Protein AF-A0A5C8F6M5-F1 (afdb_monomer)

Foldseek 3Di:
DDPVVVVVVVVVVVVVVVPCPPKFQADAPQQAAKWWFPAADPDRFKIWMWGGDHLWIKIFIDGPPPPDDDPPGIDIFHSNQWIDDDQWIWGDDPFKTWIWRDPRRFWTWIWIFGVVVTDTDTGIIGGDD

Secondary structure (DSSP, 8-state):
--HHHHHHHHHHHHHHHHT---PEES--GGG-EEEEESS-SSSSS-EEEEEEETTEEEEEEESTT-----TTSEEEE-GGGEEEETTEEEEE-SSEEEEEEEETTTEEEEEEEEETTEEEEEEEEEEE-

Structure (mmCIF, N/CA/C/O backbone):
data_AF-A0A5C8F6M5-F1
#
_entry.id   AF-A0A5C8F6M5-F1
#
loop_
_atom_site.group_PDB
_atom_site.id
_atom_site.type_symbol
_atom_site.label_atom_id
_atom_site.label_alt_id
_atom_site.label_comp_id
_atom_site.label_asym_id
_atom_site.label_entity_id
_atom_site.label_seq_id
_atom_site.pdbx_PDB_ins_code
_atom_site.Cartn_x
_atom_site.Cartn_y
_atom_site.Cartn_z
_atom_site.occupancy
_atom_site.B_iso_or_equiv
_atom_site.auth_seq_id
_atom_site.auth_comp_id
_atom_site.auth_asym_id
_atom_site.auth_atom_id
_atom_site.pdbx_PDB_model_num
ATOM 1 N N . MET A 1 1 ? 20.141 -0.505 -52.688 1.00 60.56 1 MET A N 1
ATOM 2 C CA . MET A 1 1 ? 19.288 0.129 -51.656 1.00 60.56 1 MET A CA 1
ATOM 3 C C . MET A 1 1 ? 19.572 1.628 -51.649 1.00 60.56 1 MET A C 1
ATOM 5 O O . MET A 1 1 ? 20.733 2.002 -51.550 1.00 60.56 1 MET A O 1
ATOM 9 N N . ASN A 1 2 ? 18.565 2.484 -51.858 1.00 78.56 2 ASN A N 1
ATOM 10 C CA . ASN A 1 2 ? 18.768 3.936 -51.987 1.00 78.56 2 ASN A CA 1
ATOM 11 C C . ASN A 1 2 ? 19.302 4.545 -50.677 1.00 78.56 2 ASN A C 1
ATOM 13 O O . ASN A 1 2 ? 18.755 4.264 -49.615 1.00 78.56 2 ASN A O 1
ATOM 17 N N . LYS A 1 3 ? 20.314 5.428 -50.738 1.00 73.19 3 LYS A N 1
ATOM 18 C CA . LYS A 1 3 ? 20.886 6.115 -49.552 1.00 73.19 3 LYS A CA 1
ATOM 19 C C . LYS A 1 3 ? 19.818 6.774 -48.666 1.00 73.19 3 LYS A C 1
ATOM 21 O O . LYS A 1 3 ? 19.906 6.705 -47.447 1.00 73.19 3 LYS A O 1
ATOM 26 N N . LYS A 1 4 ? 18.775 7.345 -49.279 1.00 77.19 4 LYS A N 1
ATOM 27 C CA . LYS A 1 4 ? 17.624 7.941 -48.576 1.00 77.19 4 LYS A CA 1
ATOM 28 C C . LYS A 1 4 ? 16.827 6.915 -47.754 1.00 77.19 4 LYS A C 1
ATOM 30 O O . LYS A 1 4 ? 16.368 7.237 -46.669 1.00 77.19 4 LYS A O 1
ATOM 35 N N . PHE A 1 5 ? 16.714 5.681 -48.245 1.00 77.75 5 PHE A N 1
ATOM 36 C CA . PHE A 1 5 ? 16.019 4.582 -47.567 1.00 77.75 5 PHE A CA 1
ATOM 37 C C . PHE A 1 5 ? 16.818 4.064 -46.362 1.00 77.75 5 PHE A C 1
ATOM 39 O O . PHE A 1 5 ? 16.247 3.783 -45.317 1.00 77.75 5 PHE A O 1
ATOM 46 N N . ILE A 1 6 ? 18.150 4.022 -46.477 1.00 81.12 6 ILE A N 1
ATOM 47 C CA . ILE A 1 6 ? 19.046 3.667 -45.365 1.00 81.12 6 ILE A CA 1
ATOM 48 C C . ILE A 1 6 ? 18.947 4.711 -44.246 1.00 81.12 6 ILE A C 1
ATOM 50 O O . ILE A 1 6 ? 18.760 4.352 -43.090 1.00 81.12 6 ILE A O 1
ATOM 54 N N . ILE A 1 7 ? 19.009 6.002 -44.590 1.00 85.00 7 ILE A N 1
ATOM 55 C CA . ILE A 1 7 ? 18.889 7.099 -43.614 1.00 85.00 7 ILE A CA 1
ATOM 56 C C . ILE A 1 7 ? 17.525 7.063 -42.913 1.00 85.00 7 ILE A C 1
ATOM 58 O O . ILE A 1 7 ? 17.461 7.222 -41.698 1.00 85.00 7 ILE A O 1
ATOM 62 N N . PHE A 1 8 ? 16.448 6.796 -43.655 1.00 84.56 8 PHE A N 1
ATOM 63 C CA . PHE A 1 8 ? 15.109 6.662 -43.084 1.00 84.56 8 PHE A CA 1
ATOM 64 C C . PHE A 1 8 ? 15.022 5.520 -42.059 1.00 84.56 8 PHE A C 1
ATOM 66 O O . PHE A 1 8 ? 14.493 5.719 -40.969 1.00 84.56 8 PHE A O 1
ATOM 73 N N . ILE A 1 9 ? 15.605 4.357 -42.367 1.00 84.75 9 ILE A N 1
ATOM 74 C CA . ILE A 1 9 ? 15.670 3.223 -41.434 1.00 84.75 9 ILE A CA 1
ATOM 75 C C . ILE A 1 9 ? 16.462 3.589 -40.172 1.00 84.75 9 ILE A C 1
ATOM 77 O O . ILE A 1 9 ? 16.018 3.282 -39.070 1.00 84.75 9 ILE A O 1
ATOM 81 N N . PHE A 1 10 ? 17.595 4.285 -40.302 1.00 82.69 10 PHE A N 1
ATOM 82 C CA . PHE A 1 10 ? 18.381 4.722 -39.142 1.00 82.69 10 PHE A CA 1
ATOM 83 C C . PHE A 1 10 ? 17.613 5.694 -38.240 1.00 82.69 10 PHE A C 1
ATOM 85 O O . PHE A 1 10 ? 17.639 5.537 -37.022 1.00 82.69 10 PHE A O 1
ATOM 92 N N . ILE A 1 11 ? 16.896 6.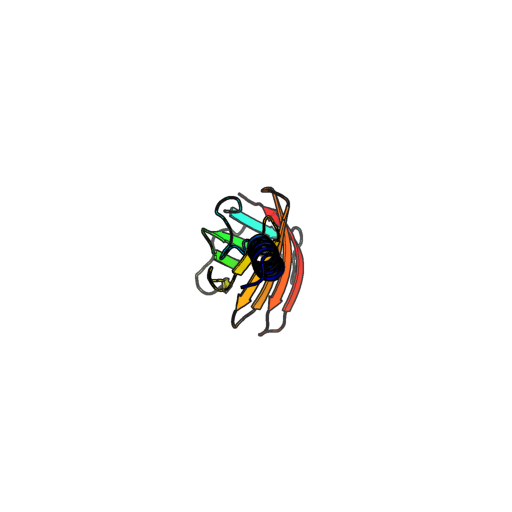661 -38.819 1.00 82.44 11 ILE A N 1
ATOM 93 C CA . ILE A 1 11 ? 16.068 7.606 -38.054 1.00 82.44 11 ILE A CA 1
ATOM 94 C C . ILE A 1 11 ? 14.942 6.865 -37.327 1.00 82.44 11 ILE A C 1
ATOM 96 O O . ILE A 1 11 ? 14.703 7.124 -36.150 1.00 82.44 11 ILE A O 1
ATOM 100 N N . LEU A 1 12 ? 14.292 5.910 -37.997 1.00 79.62 12 LEU A N 1
ATOM 101 C CA . LEU A 1 12 ? 13.229 5.097 -37.410 1.00 79.62 12 LEU A CA 1
ATOM 102 C C . LEU A 1 12 ? 13.743 4.252 -36.232 1.00 79.62 12 LEU A C 1
ATOM 104 O O . LEU A 1 12 ? 13.110 4.220 -35.183 1.00 79.62 12 LEU A O 1
ATOM 108 N N . ILE A 1 13 ? 14.916 3.626 -36.372 1.00 78.88 13 ILE A N 1
ATOM 109 C CA . ILE A 1 13 ? 15.556 2.849 -35.298 1.00 78.88 13 ILE A CA 1
ATOM 110 C C . ILE A 1 13 ? 15.892 3.745 -34.100 1.00 78.88 13 ILE A C 1
ATOM 112 O O . ILE A 1 13 ? 15.595 3.376 -32.968 1.00 78.88 13 ILE A O 1
ATOM 116 N N . ILE A 1 14 ? 16.458 4.935 -34.328 1.00 77.88 14 ILE A N 1
ATOM 117 C CA . ILE A 1 14 ? 16.758 5.897 -33.255 1.00 77.88 14 ILE A CA 1
ATOM 118 C C . ILE A 1 14 ? 15.472 6.309 -32.530 1.00 77.88 14 ILE A C 1
ATOM 120 O O . ILE A 1 14 ? 15.462 6.369 -31.304 1.00 77.88 14 ILE A O 1
ATOM 124 N N . PHE A 1 15 ? 14.380 6.544 -33.258 1.00 69.75 15 PHE A N 1
ATOM 125 C CA . PHE A 1 15 ? 13.093 6.892 -32.656 1.00 69.75 15 PHE A CA 1
ATOM 126 C C . PHE A 1 15 ? 12.537 5.762 -31.777 1.00 69.75 15 PHE A C 1
ATOM 128 O O . PHE A 1 15 ? 12.140 6.016 -30.645 1.00 69.75 15 PHE A O 1
ATOM 135 N N . ILE A 1 16 ? 12.577 4.515 -32.259 1.00 67.00 16 ILE A N 1
ATOM 136 C CA . ILE A 1 16 ? 12.098 3.337 -31.515 1.00 67.00 16 ILE A CA 1
ATOM 137 C C . ILE A 1 16 ? 12.960 3.074 -30.267 1.00 67.00 16 ILE A C 1
ATOM 139 O O . ILE A 1 16 ? 12.436 2.726 -29.210 1.00 67.00 16 ILE A O 1
ATOM 143 N N . LEU A 1 17 ? 14.278 3.276 -30.357 1.00 63.16 17 LEU A N 1
ATOM 144 C CA . LEU A 1 17 ? 15.187 3.119 -29.216 1.00 63.16 17 LEU A CA 1
ATOM 145 C C . LEU A 1 17 ? 14.989 4.205 -28.146 1.00 63.16 17 LEU A C 1
ATOM 147 O O . LEU A 1 17 ? 15.184 3.930 -26.965 1.00 63.16 17 LEU A O 1
ATOM 151 N N . ASN A 1 18 ? 14.570 5.417 -28.531 1.00 59.59 18 ASN A N 1
ATOM 152 C CA . ASN A 1 18 ? 14.300 6.512 -27.590 1.00 59.59 18 ASN A CA 1
ATOM 153 C C . ASN A 1 18 ? 12.935 6.402 -26.889 1.00 59.59 18 ASN A C 1
ATOM 155 O O . ASN A 1 18 ? 12.715 7.087 -25.896 1.00 59.59 18 ASN A O 1
ATOM 159 N N . THR A 1 19 ? 12.030 5.533 -27.348 1.00 54.53 19 THR A N 1
ATOM 160 C CA . THR A 1 19 ? 10.734 5.293 -26.682 1.00 54.53 19 THR A CA 1
ATOM 161 C C . THR A 1 19 ? 10.781 4.213 -25.598 1.00 54.53 19 THR A C 1
ATOM 163 O O . THR A 1 19 ? 9.737 3.773 -25.124 1.00 54.53 19 THR A O 1
ATOM 166 N N . CYS A 1 20 ? 11.971 3.777 -25.175 1.00 51.19 20 CYS A N 1
ATOM 167 C CA . CYS A 1 20 ? 12.117 2.857 -24.050 1.00 51.19 20 CYS A CA 1
ATOM 168 C C . CYS A 1 20 ? 11.907 3.613 -22.728 1.00 51.19 20 CYS A C 1
ATOM 170 O O . CYS A 1 20 ? 12.858 3.961 -22.030 1.00 51.19 20 CYS A O 1
ATOM 172 N N . THR A 1 21 ? 10.653 3.911 -22.384 1.00 57.62 21 THR A N 1
ATOM 173 C CA . THR A 1 21 ? 10.310 4.280 -21.009 1.00 57.62 21 THR A CA 1
ATOM 174 C C . THR A 1 21 ? 10.580 3.053 -20.150 1.00 57.62 21 THR A C 1
ATOM 176 O O . THR A 1 21 ? 9.903 2.034 -20.300 1.00 57.62 21 THR A O 1
ATOM 179 N N . ALA A 1 22 ? 11.614 3.111 -19.314 1.00 62.69 22 ALA A N 1
ATOM 180 C CA . ALA A 1 22 ? 12.001 2.008 -18.449 1.00 62.69 22 ALA A CA 1
ATOM 181 C C . ALA A 1 22 ? 10.901 1.766 -17.406 1.00 62.69 22 ALA A C 1
ATOM 183 O O . ALA A 1 22 ? 10.906 2.373 -16.344 1.00 62.69 22 ALA A O 1
ATOM 184 N N . VAL A 1 23 ? 9.935 0.902 -17.712 1.00 66.56 23 VAL A N 1
ATOM 185 C CA . VAL A 1 23 ? 8.935 0.468 -16.733 1.00 66.56 23 VAL A CA 1
ATOM 186 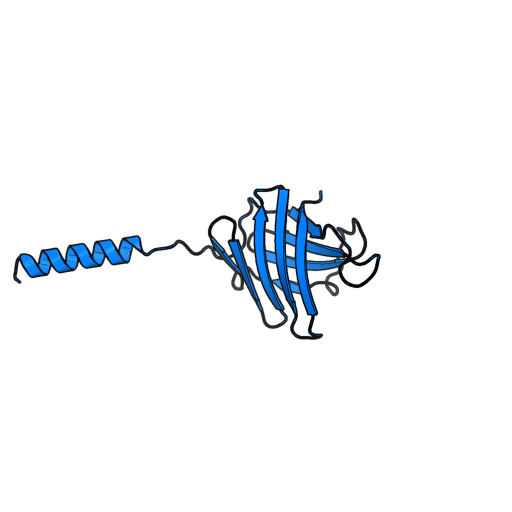C C . VAL A 1 23 ? 9.639 -0.423 -15.717 1.00 66.56 23 VAL A C 1
ATOM 188 O O . VAL A 1 23 ? 10.254 -1.429 -16.077 1.00 66.56 23 VAL A O 1
ATOM 191 N N . MET A 1 24 ? 9.576 -0.040 -14.446 1.00 77.31 24 MET A N 1
ATOM 192 C CA . MET A 1 24 ? 10.117 -0.823 -13.346 1.00 77.31 24 MET A CA 1
ATOM 193 C C . MET A 1 24 ? 9.080 -1.845 -12.886 1.00 77.31 24 MET A C 1
ATOM 195 O O . MET A 1 24 ? 7.910 -1.518 -12.680 1.00 77.31 24 MET A O 1
ATOM 199 N N . LEU A 1 25 ? 9.534 -3.088 -12.722 1.00 87.56 25 LEU A N 1
ATOM 200 C CA . LEU A 1 25 ? 8.769 -4.143 -12.069 1.00 87.56 25 LEU A CA 1
ATOM 201 C C . LEU A 1 25 ? 9.010 -4.074 -10.564 1.00 87.56 25 LEU A C 1
ATOM 203 O O . LEU A 1 25 ? 10.155 -4.164 -10.112 1.00 87.56 25 LEU A O 1
ATOM 207 N N . GLY A 1 26 ? 7.926 -3.967 -9.799 1.00 91.94 26 GLY A N 1
ATOM 208 C CA . GLY A 1 26 ? 7.997 -3.852 -8.348 1.00 91.94 26 GLY A CA 1
ATOM 209 C C . GLY A 1 26 ? 8.436 -2.476 -7.845 1.00 91.94 26 GLY A C 1
ATOM 210 O O . GLY A 1 26 ? 8.949 -1.636 -8.584 1.00 91.94 26 GLY A O 1
ATOM 211 N N . VAL A 1 27 ? 8.240 -2.252 -6.544 1.00 92.38 27 VAL A N 1
ATOM 212 C CA . VAL A 1 27 ? 8.677 -1.019 -5.873 1.00 92.38 27 VAL A CA 1
ATOM 213 C C . VAL A 1 27 ? 10.158 -1.117 -5.459 1.00 92.38 27 VAL A C 1
ATOM 215 O O . VAL A 1 27 ? 10.538 -2.094 -4.802 1.00 92.38 27 VAL A O 1
ATOM 218 N N . PRO A 1 28 ? 11.007 -0.125 -5.791 1.00 91.00 28 PRO A N 1
ATOM 219 C CA . PRO A 1 28 ? 12.413 -0.089 -5.391 1.00 91.00 28 PRO A CA 1
ATOM 220 C C . PRO A 1 28 ? 12.630 -0.037 -3.875 1.00 91.00 28 PRO A C 1
ATOM 222 O O . PRO A 1 28 ? 11.862 0.575 -3.133 1.00 91.00 28 PRO A O 1
ATOM 225 N N . ASP A 1 29 ? 13.778 -0.551 -3.423 1.00 91.69 29 ASP A N 1
ATOM 226 C CA . ASP A 1 29 ? 14.190 -0.518 -2.008 1.00 91.69 29 ASP A CA 1
ATOM 227 C C . ASP A 1 29 ? 14.305 0.900 -1.424 1.00 91.69 29 ASP A C 1
ATOM 229 O O . ASP A 1 29 ? 14.234 1.076 -0.207 1.00 91.69 29 ASP A O 1
ATOM 233 N N . ALA A 1 30 ? 14.448 1.928 -2.268 1.00 91.69 30 ALA A N 1
ATOM 234 C CA . ALA A 1 30 ? 14.473 3.326 -1.838 1.00 91.69 30 ALA A CA 1
ATOM 235 C C . ALA A 1 30 ? 13.202 3.742 -1.071 1.00 91.69 30 ALA A C 1
ATOM 237 O O . ALA A 1 30 ? 13.283 4.598 -0.185 1.00 91.69 30 ALA A O 1
ATOM 238 N N . PHE A 1 31 ? 12.065 3.102 -1.364 1.00 93.88 31 PHE A N 1
ATOM 239 C CA . PHE A 1 31 ? 10.772 3.351 -0.724 1.00 93.88 31 PHE A CA 1
ATOM 240 C C . PHE A 1 31 ? 10.433 2.334 0.374 1.00 93.88 31 PHE A C 1
ATOM 242 O O . PHE A 1 31 ? 9.337 2.355 0.921 1.00 93.88 31 PHE A O 1
ATOM 249 N N . LYS A 1 32 ? 11.358 1.439 0.745 1.00 93.81 32 LYS A N 1
ATOM 250 C CA . LYS A 1 32 ? 11.124 0.434 1.791 1.00 93.81 32 LYS A CA 1
ATOM 251 C C . LYS A 1 32 ? 10.706 1.084 3.114 1.00 93.81 32 LYS A C 1
ATOM 253 O O . LYS A 1 32 ? 11.345 2.037 3.570 1.00 93.81 32 LYS A O 1
ATOM 258 N N . GLY A 1 33 ? 9.675 0.535 3.752 1.00 92.75 33 GLY A N 1
ATOM 259 C CA . GLY A 1 33 ? 9.180 0.988 5.053 1.00 92.75 33 GLY A CA 1
ATOM 260 C C . GLY A 1 33 ? 7.694 0.717 5.259 1.00 92.75 33 GLY A C 1
ATOM 261 O O . GLY A 1 33 ? 7.057 0.053 4.439 1.00 92.75 33 GLY A O 1
ATOM 262 N N . TYR A 1 34 ? 7.169 1.227 6.368 1.00 93.44 34 TYR A N 1
ATOM 263 C CA . TYR A 1 34 ? 5.747 1.200 6.689 1.00 93.44 34 TYR A CA 1
ATOM 264 C C . TYR A 1 34 ? 5.150 2.573 6.421 1.00 93.44 34 TYR A C 1
ATOM 266 O O . TYR A 1 34 ? 5.774 3.593 6.698 1.00 93.44 34 TYR A O 1
ATOM 274 N N . TYR A 1 35 ? 3.951 2.589 5.867 1.00 95.12 35 TYR A N 1
ATOM 275 C CA . TYR A 1 35 ? 3.193 3.787 5.564 1.00 95.12 35 TYR A CA 1
ATOM 276 C C . TYR A 1 35 ? 1.813 3.625 6.187 1.00 95.12 35 TYR A C 1
ATOM 278 O O . TYR A 1 35 ? 1.219 2.560 6.052 1.00 95.12 35 TYR A O 1
ATOM 286 N N . GLN A 1 36 ? 1.320 4.654 6.865 1.00 95.06 36 GLN A N 1
ATOM 287 C CA . GLN A 1 36 ? 0.025 4.666 7.543 1.00 95.06 36 GLN A CA 1
ATOM 288 C C . GLN A 1 36 ? -0.795 5.848 7.031 1.00 95.06 36 GLN A C 1
ATOM 290 O O . GLN A 1 36 ? -0.242 6.941 6.902 1.00 95.06 36 GLN A O 1
ATOM 295 N N . SER A 1 37 ? -2.089 5.661 6.753 1.00 95.56 37 SER A N 1
ATOM 296 C CA . SER A 1 37 ? -2.988 6.777 6.434 1.00 95.56 37 SER A CA 1
ATOM 297 C C . SER A 1 37 ? -2.948 7.852 7.522 1.00 95.56 37 SER A C 1
ATOM 299 O O . SER A 1 37 ? -2.799 7.563 8.708 1.00 95.56 37 SER A O 1
ATOM 301 N N . THR A 1 38 ? -3.062 9.118 7.129 1.00 95.00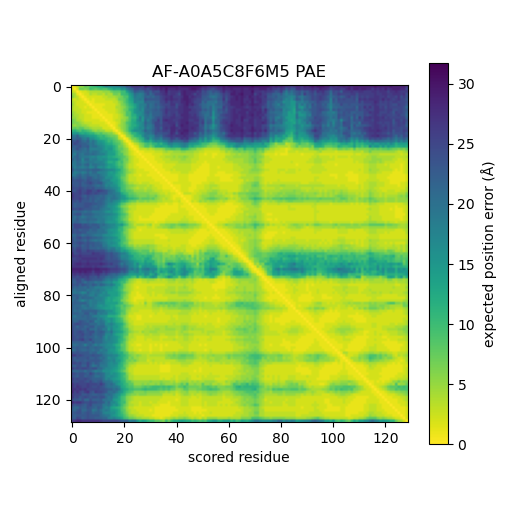 38 THR A N 1
ATOM 302 C CA . THR A 1 38 ? -3.099 10.233 8.093 1.00 95.00 38 THR A CA 1
ATOM 303 C C . THR A 1 38 ? -4.375 10.254 8.922 1.00 95.00 38 THR A C 1
ATOM 305 O O . THR A 1 38 ? -4.387 10.807 10.017 1.00 95.00 38 THR A O 1
ATOM 308 N N . GLU A 1 39 ? -5.439 9.651 8.401 1.00 93.44 39 GLU A N 1
ATOM 309 C CA . GLU A 1 39 ? -6.755 9.591 9.021 1.00 93.44 39 GLU A CA 1
ATOM 310 C C . GLU A 1 39 ? -7.282 8.146 8.995 1.00 93.44 39 GLU A C 1
ATOM 312 O O . GLU A 1 39 ? -6.897 7.369 8.106 1.00 93.44 39 GLU A O 1
ATOM 317 N N . PRO A 1 40 ? -8.152 7.774 9.948 1.00 91.19 40 PRO A N 1
ATOM 318 C CA . PRO A 1 40 ? -8.923 6.540 9.881 1.00 91.19 40 PRO A CA 1
ATOM 319 C C . PRO A 1 40 ? -9.773 6.456 8.602 1.00 91.19 40 PRO A C 1
ATOM 321 O O . PRO A 1 40 ? -10.243 7.474 8.094 1.00 91.19 40 PRO A O 1
ATOM 324 N N . ILE A 1 41 ? -9.989 5.246 8.081 1.00 89.75 41 ILE A N 1
ATOM 325 C CA . ILE A 1 41 ? -10.573 5.028 6.747 1.00 89.75 41 ILE A CA 1
ATOM 326 C C . ILE A 1 41 ? -11.916 4.279 6.744 1.00 89.75 41 ILE A C 1
ATOM 328 O O . ILE A 1 41 ? -12.620 4.320 5.737 1.00 89.75 41 ILE A O 1
ATOM 332 N N . LEU A 1 42 ? -12.271 3.589 7.836 1.00 84.69 42 LEU A N 1
ATOM 333 C CA . LEU A 1 42 ? -13.548 2.862 7.980 1.00 84.69 42 LEU A CA 1
ATOM 334 C C . LEU A 1 42 ? -14.394 3.371 9.153 1.00 84.69 42 LEU A C 1
ATOM 336 O O . LEU A 1 42 ? -15.614 3.476 9.047 1.00 84.69 42 LEU A O 1
ATOM 340 N N . ASP A 1 43 ? -13.745 3.682 10.268 1.00 86.06 43 ASP A N 1
ATOM 341 C CA . ASP A 1 43 ? -14.351 4.174 11.504 1.00 86.06 43 ASP A CA 1
ATOM 342 C C . ASP A 1 43 ? -13.402 5.196 12.154 1.00 86.06 43 ASP A C 1
ATOM 344 O O . ASP A 1 43 ? -12.674 5.872 11.441 1.00 86.06 43 ASP A O 1
ATOM 348 N N . LYS A 1 44 ? -13.428 5.374 13.480 1.00 87.50 44 LYS A N 1
ATOM 349 C CA . LYS A 1 44 ? -12.556 6.336 14.179 1.00 87.50 44 LYS A CA 1
ATOM 350 C C . LYS A 1 44 ? -11.184 5.774 14.567 1.00 87.50 44 LYS A C 1
A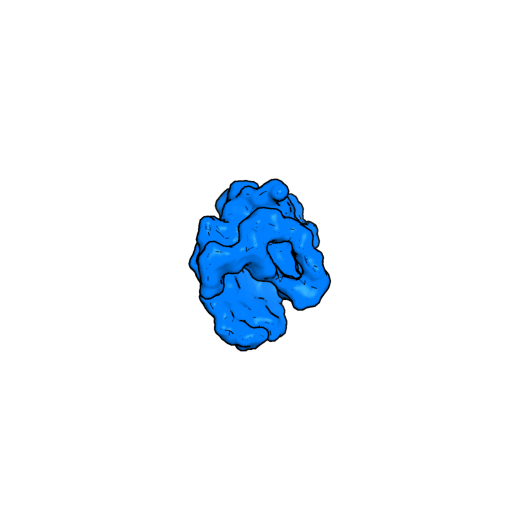TOM 352 O O . LYS A 1 44 ? -10.369 6.533 15.077 1.00 87.50 44 LYS A O 1
ATOM 357 N N . GLU A 1 45 ? -10.946 4.483 14.365 1.00 88.00 45 GLU A N 1
ATOM 358 C CA . GLU A 1 45 ? -9.793 3.752 14.910 1.00 88.00 45 GLU A CA 1
ATOM 359 C C . GLU A 1 45 ? -9.056 2.924 13.843 1.00 88.00 45 GLU A C 1
ATOM 361 O O . GLU A 1 45 ? -7.896 2.570 14.030 1.00 88.00 45 GLU A O 1
ATOM 366 N N . THR A 1 46 ? -9.693 2.653 12.703 1.00 90.25 46 THR A N 1
ATOM 367 C CA . THR A 1 46 ? -9.159 1.805 11.636 1.00 90.25 46 THR A CA 1
ATOM 368 C C . THR A 1 46 ? -8.385 2.618 10.607 1.00 90.25 46 THR A C 1
ATOM 370 O O . THR A 1 46 ? -8.976 3.350 9.813 1.00 90.25 46 THR A O 1
ATOM 373 N N . TYR A 1 47 ? -7.071 2.424 10.552 1.00 92.94 47 TYR A N 1
ATOM 374 C CA . TYR A 1 47 ? -6.160 3.047 9.594 1.00 92.94 47 TYR A CA 1
ATOM 375 C C . TYR A 1 47 ? -5.782 2.091 8.459 1.00 92.94 47 TYR A C 1
ATOM 377 O O . TYR A 1 47 ? -5.752 0.869 8.625 1.00 92.94 47 TYR A O 1
ATOM 385 N N . LEU A 1 48 ? -5.440 2.663 7.301 1.00 92.62 48 LEU A N 1
ATOM 386 C CA . LEU A 1 48 ? -4.791 1.928 6.221 1.00 92.62 48 LEU A CA 1
ATOM 387 C C . LEU A 1 48 ? -3.294 1.854 6.482 1.00 92.62 48 LEU A C 1
ATOM 389 O O . LEU A 1 48 ? -2.656 2.875 6.738 1.00 92.62 48 LEU A O 1
ATOM 393 N N . PHE A 1 49 ? -2.717 0.681 6.266 1.00 93.44 49 PHE A N 1
ATOM 394 C CA . PHE A 1 49 ? -1.280 0.505 6.251 1.00 93.44 49 PHE A CA 1
ATOM 395 C C . PHE A 1 49 ? -0.783 -0.116 4.949 1.00 93.44 49 PHE A C 1
ATOM 397 O O . PHE A 1 49 ? -1.372 -1.051 4.402 1.00 93.44 49 PHE A O 1
ATOM 404 N N . ILE A 1 50 ? 0.367 0.374 4.490 1.00 94.06 50 ILE A N 1
ATOM 405 C CA . ILE A 1 50 ? 1.121 -0.175 3.367 1.00 94.06 50 ILE A CA 1
ATOM 406 C C . ILE A 1 50 ? 2.540 -0.452 3.830 1.00 94.06 50 ILE A C 1
ATOM 408 O O . ILE A 1 50 ? 3.291 0.446 4.204 1.00 94.06 50 ILE A O 1
ATOM 412 N N . ARG A 1 51 ? 2.945 -1.712 3.751 1.00 93.38 51 ARG A N 1
ATOM 413 C CA . ARG A 1 51 ? 4.331 -2.118 3.936 1.00 93.38 51 ARG A CA 1
ATOM 414 C C . ARG A 1 51 ? 4.982 -2.321 2.579 1.00 93.38 51 ARG A C 1
ATOM 416 O O . ARG A 1 51 ? 4.603 -3.222 1.829 1.00 93.38 51 ARG A O 1
ATOM 423 N N . VAL A 1 52 ? 6.006 -1.526 2.304 1.00 94.06 52 VAL A N 1
ATOM 424 C CA . VAL A 1 52 ? 6.864 -1.674 1.129 1.00 94.06 52 VAL A CA 1
ATOM 425 C C . VAL A 1 52 ? 8.045 -2.564 1.500 1.00 94.06 52 VAL A C 1
ATOM 427 O O . VAL A 1 52 ? 8.829 -2.254 2.401 1.00 94.06 52 VAL A O 1
ATOM 430 N N . THR A 1 53 ? 8.186 -3.674 0.785 1.00 91.62 53 THR A N 1
ATOM 431 C CA . THR A 1 53 ? 9.366 -4.551 0.824 1.00 91.62 53 THR A CA 1
ATOM 432 C C . THR A 1 53 ? 9.998 -4.606 -0.561 1.00 91.62 53 THR A C 1
ATOM 434 O O . THR A 1 53 ? 9.421 -4.087 -1.510 1.00 91.62 53 THR A O 1
ATOM 437 N N . THR A 1 54 ? 11.166 -5.232 -0.693 1.00 85.38 54 THR A N 1
ATOM 438 C CA . THR A 1 54 ? 11.877 -5.346 -1.972 1.00 85.38 54 THR A CA 1
ATOM 439 C C . THR A 1 54 ? 10.951 -5.864 -3.075 1.00 85.38 54 THR A C 1
ATOM 441 O O . THR A 1 54 ? 10.514 -7.017 -3.059 1.00 85.38 54 THR A O 1
ATOM 444 N N . GLY A 1 55 ? 10.597 -4.970 -4.000 1.00 90.12 55 GLY A N 1
ATOM 445 C CA . GLY A 1 55 ? 9.710 -5.229 -5.127 1.00 90.12 55 GLY A CA 1
ATOM 446 C C . GLY A 1 55 ? 8.220 -5.376 -4.801 1.00 90.12 55 GLY A C 1
ATOM 447 O O . GLY A 1 55 ? 7.439 -5.395 -5.739 1.00 90.12 55 GLY A O 1
ATOM 448 N N . SER A 1 56 ? 7.787 -5.478 -3.541 1.00 93.69 56 SER A N 1
ATOM 449 C CA . SER A 1 56 ? 6.423 -5.926 -3.186 1.00 93.69 56 SER A CA 1
ATOM 450 C C . SER A 1 56 ? 5.705 -4.970 -2.235 1.00 93.69 56 SER A C 1
ATOM 452 O O . SER A 1 56 ? 6.344 -4.309 -1.412 1.00 93.69 56 SER A O 1
ATOM 454 N N . LEU A 1 57 ? 4.369 -4.991 -2.264 1.00 94.25 57 LEU A N 1
ATOM 455 C CA . LEU A 1 57 ? 3.513 -4.271 -1.315 1.00 94.25 57 LEU A CA 1
ATOM 456 C C . LEU A 1 57 ? 2.723 -5.254 -0.450 1.00 94.25 57 LEU A C 1
ATOM 458 O O . LEU A 1 57 ? 2.304 -6.316 -0.904 1.00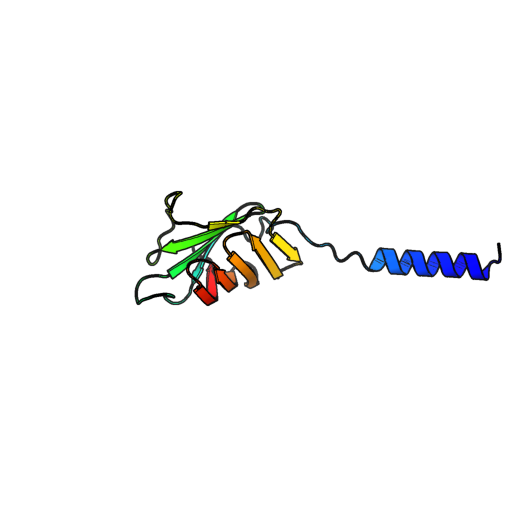 94.25 57 LEU A O 1
ATOM 462 N N . THR A 1 58 ? 2.500 -4.904 0.809 1.00 93.19 58 THR A N 1
ATOM 463 C CA . THR A 1 58 ? 1.512 -5.558 1.673 1.00 93.19 58 THR A CA 1
ATOM 464 C C . THR A 1 58 ? 0.575 -4.492 2.207 1.00 93.19 58 THR A C 1
ATOM 466 O O . THR A 1 58 ? 1.038 -3.551 2.841 1.00 93.19 58 THR A O 1
ATOM 469 N N . ILE A 1 59 ? -0.716 -4.636 1.935 1.00 92.62 59 ILE A N 1
ATOM 470 C CA . ILE A 1 59 ? -1.762 -3.677 2.296 1.00 92.62 59 ILE A CA 1
ATOM 471 C C . ILE A 1 59 ? -2.655 -4.320 3.351 1.00 92.62 59 ILE A C 1
ATOM 473 O O . ILE A 1 59 ? -3.047 -5.476 3.191 1.00 92.62 59 ILE A O 1
ATOM 477 N N . TYR A 1 60 ? -2.947 -3.606 4.432 1.00 90.25 60 TYR A N 1
ATOM 478 C CA . TYR A 1 60 ? -3.759 -4.112 5.537 1.00 90.25 60 TYR A CA 1
ATOM 479 C C . TYR A 1 60 ? -4.442 -2.977 6.297 1.00 90.25 60 TYR A C 1
ATOM 481 O O . TYR A 1 60 ? -4.078 -1.810 6.150 1.00 90.25 60 TYR A O 1
ATOM 489 N N . LEU A 1 61 ? -5.429 -3.344 7.109 1.00 89.38 61 LEU A N 1
ATOM 490 C CA . LEU A 1 61 ? -6.111 -2.449 8.038 1.00 89.38 61 LEU A CA 1
ATOM 491 C C . LEU A 1 61 ? -5.686 -2.786 9.464 1.00 89.38 61 LEU A C 1
ATOM 493 O O . LEU A 1 61 ? -5.459 -3.956 9.779 1.00 89.38 61 LEU A O 1
ATOM 497 N N . GLY A 1 62 ? -5.576 -1.775 10.315 1.00 88.69 62 GLY A N 1
ATOM 498 C CA . GLY A 1 62 ? -5.215 -1.956 11.718 1.00 88.69 62 GLY A CA 1
ATOM 499 C C . GLY A 1 62 ? -5.464 -0.702 12.543 1.00 88.69 62 GLY A C 1
ATOM 500 O O . GLY A 1 62 ? -5.877 0.326 12.008 1.00 88.69 62 GLY A O 1
ATOM 501 N N . GLU A 1 63 ? -5.190 -0.793 13.838 1.00 87.69 63 GLU A N 1
ATOM 502 C CA . GLU A 1 63 ? -5.237 0.352 14.752 1.00 87.69 63 GLU A CA 1
ATOM 503 C C . GLU A 1 63 ? -3.995 1.243 14.593 1.00 87.69 63 GLU A C 1
ATOM 505 O O . GLU A 1 63 ? -2.968 0.821 14.051 1.00 87.69 63 GLU A O 1
ATOM 510 N N . GLU A 1 64 ? -4.071 2.484 15.078 1.00 84.38 64 GLU A N 1
ATOM 511 C CA . GLU A 1 64 ? -2.960 3.439 15.031 1.00 84.38 64 GLU A CA 1
ATOM 512 C C . GLU A 1 64 ? -1.656 2.834 15.592 1.00 84.38 64 GLU A C 1
ATOM 514 O O . GLU A 1 64 ? -1.616 2.279 16.690 1.00 84.38 64 GLU A O 1
ATOM 519 N N . GLY A 1 65 ? -0.560 2.931 14.828 1.00 78.56 65 GLY A N 1
ATOM 520 C CA . GLY A 1 65 ? 0.746 2.406 15.238 1.00 78.56 65 GLY A CA 1
ATOM 521 C C . GLY A 1 65 ? 0.907 0.880 15.148 1.00 78.56 65 GLY A C 1
ATOM 522 O O . GLY A 1 65 ? 1.972 0.361 15.499 1.00 78.56 65 GLY A O 1
ATOM 523 N N . GLN A 1 66 ? -0.088 0.134 14.654 1.00 77.38 66 GLN A N 1
ATOM 524 C CA . GLN A 1 66 ? 0.015 -1.316 14.495 1.00 77.38 66 GLN A CA 1
ATOM 525 C C . GLN A 1 66 ? 0.940 -1.708 13.325 1.00 77.38 66 GLN A C 1
ATOM 527 O O . GLN A 1 66 ? 0.560 -1.747 12.153 1.00 77.38 66 GLN A O 1
ATOM 532 N N . THR A 1 67 ? 2.177 -2.087 13.650 1.00 69.19 67 THR A N 1
ATOM 533 C CA . THR A 1 67 ? 3.170 -2.568 12.665 1.00 69.19 67 THR A CA 1
ATOM 534 C C . THR A 1 67 ? 3.281 -4.096 12.590 1.00 69.19 67 THR A C 1
ATOM 536 O O . THR A 1 67 ? 3.863 -4.635 11.645 1.00 69.19 67 THR A O 1
ATOM 539 N N . ASN A 1 68 ? 2.697 -4.818 13.555 1.00 70.62 68 ASN A N 1
ATOM 540 C CA . ASN A 1 68 ? 2.668 -6.281 13.592 1.00 70.62 68 ASN A CA 1
ATOM 541 C C . ASN A 1 68 ? 1.361 -6.825 13.000 1.00 70.62 68 ASN A C 1
ATOM 543 O O . ASN A 1 68 ? 0.301 -6.740 13.619 1.00 70.62 68 ASN A O 1
ATOM 547 N N . ILE A 1 69 ? 1.466 -7.435 11.820 1.00 65.75 69 ILE A N 1
ATOM 548 C CA . ILE A 1 69 ? 0.337 -7.969 11.047 1.00 65.75 69 ILE A CA 1
ATOM 549 C C . ILE A 1 69 ? 0.355 -9.495 11.103 1.00 65.75 69 ILE A C 1
ATOM 551 O O . ILE A 1 69 ? 1.406 -10.112 10.891 1.00 65.75 69 ILE A O 1
ATOM 555 N N . LYS A 1 70 ? -0.801 -10.130 11.313 1.00 61.16 70 LYS A N 1
ATOM 556 C CA . LYS A 1 70 ? -0.938 -11.582 11.126 1.00 61.16 70 LYS A CA 1
ATOM 557 C C . LYS A 1 70 ? -1.204 -11.909 9.653 1.00 61.16 70 LYS A C 1
ATOM 559 O O . LYS A 1 70 ? -1.792 -11.130 8.911 1.00 61.16 70 LYS A O 1
ATOM 564 N N . LYS A 1 71 ? -0.769 -13.095 9.207 1.00 55.22 71 LYS A N 1
ATOM 565 C CA . LYS A 1 71 ? -0.757 -13.498 7.782 1.00 55.22 71 LYS A CA 1
ATOM 566 C C . LYS A 1 71 ? -2.123 -13.453 7.073 1.00 55.22 71 LYS A C 1
ATOM 568 O O . LYS A 1 71 ? -2.188 -13.405 5.850 1.00 55.22 71 LYS A O 1
ATOM 573 N N . ASN A 1 72 ? -3.199 -13.515 7.838 1.00 57.00 72 ASN A N 1
ATOM 574 C CA . ASN A 1 72 ? -4.585 -13.581 7.390 1.00 57.00 72 ASN A CA 1
ATOM 575 C C . ASN A 1 72 ? -5.284 -12.214 7.286 1.00 57.00 72 ASN A C 1
ATOM 577 O O . ASN A 1 72 ? -6.412 -12.178 6.809 1.00 57.00 72 ASN A O 1
ATOM 581 N N . GLU A 1 73 ? -4.644 -11.120 7.703 1.00 66.94 73 GLU A N 1
ATOM 582 C CA . GLU A 1 73 ? -5.264 -9.785 7.813 1.00 66.94 73 GLU A CA 1
ATOM 583 C C . GLU A 1 73 ? -4.791 -8.811 6.717 1.00 66.94 73 GLU A C 1
ATOM 585 O O . GLU A 1 73 ? -5.048 -7.613 6.789 1.00 66.94 73 GLU A O 1
ATOM 590 N N . TYR A 1 74 ? -4.087 -9.310 5.694 1.00 78.69 74 TYR A N 1
ATOM 591 C CA . TYR A 1 74 ? -3.487 -8.474 4.655 1.00 78.69 74 TYR A CA 1
ATOM 592 C C . TYR A 1 74 ? -3.720 -8.982 3.231 1.00 78.69 74 TYR A C 1
ATOM 594 O O . TYR A 1 74 ? -3.903 -10.177 2.970 1.00 78.69 74 TYR A O 1
ATOM 602 N N . THR A 1 75 ? -3.565 -8.065 2.279 1.00 87.81 75 THR A N 1
ATOM 603 C CA . THR A 1 75 ? -3.427 -8.351 0.853 1.00 87.81 75 THR A CA 1
ATOM 604 C C . THR A 1 75 ? -1.987 -8.094 0.409 1.00 87.81 75 THR A C 1
ATOM 606 O O . THR A 1 75 ? -1.490 -6.971 0.445 1.00 87.81 75 THR A O 1
ATOM 609 N N . ALA A 1 76 ? -1.289 -9.159 0.005 1.00 90.06 76 ALA A N 1
ATOM 610 C CA . ALA A 1 76 ? 0.050 -9.057 -0.568 1.00 90.06 76 ALA A CA 1
ATOM 611 C C . ALA A 1 76 ? -0.027 -8.885 -2.085 1.00 90.06 76 ALA A C 1
ATOM 613 O O . ALA A 1 76 ? -0.727 -9.626 -2.780 1.00 90.06 76 ALA A O 1
ATOM 614 N N . ILE A 1 77 ? 0.745 -7.930 -2.585 1.00 93.69 77 ILE A N 1
ATOM 615 C CA . ILE A 1 77 ? 0.909 -7.631 -3.998 1.00 93.69 77 ILE A CA 1
ATOM 616 C C . ILE A 1 77 ? 2.322 -8.047 -4.408 1.00 93.69 77 ILE A C 1
ATOM 618 O O . ILE A 1 77 ? 3.317 -7.525 -3.902 1.00 93.69 77 ILE A O 1
ATOM 622 N N . SER A 1 78 ? 2.390 -9.010 -5.322 1.00 92.56 78 SER A N 1
ATOM 623 C CA . SER A 1 78 ? 3.638 -9.515 -5.896 1.00 92.56 78 SER A CA 1
ATOM 624 C C . SER A 1 78 ? 4.334 -8.449 -6.756 1.00 92.56 78 SER A C 1
ATOM 626 O O . SER A 1 78 ? 3.636 -7.653 -7.385 1.00 92.56 78 SER A O 1
ATOM 628 N N . PRO A 1 79 ? 5.673 -8.461 -6.891 1.00 91.94 79 PRO A N 1
ATOM 629 C CA . PRO A 1 79 ? 6.385 -7.536 -7.775 1.00 91.94 79 PRO A CA 1
ATOM 630 C C . PRO A 1 79 ? 5.910 -7.571 -9.228 1.00 91.94 79 PRO A C 1
ATOM 632 O O . PRO A 1 79 ? 5.882 -6.544 -9.895 1.00 91.94 79 PRO A O 1
ATOM 635 N N . TYR A 1 80 ? 5.488 -8.742 -9.716 1.00 92.44 80 TYR A N 1
ATOM 636 C CA . TYR A 1 80 ? 4.980 -8.914 -11.084 1.00 92.44 80 TYR A CA 1
ATOM 637 C C . TYR A 1 80 ? 3.626 -8.237 -11.323 1.00 92.44 80 TYR A C 1
ATOM 639 O O . TYR A 1 80 ? 3.204 -8.082 -12.464 1.00 92.44 80 TYR A O 1
ATOM 647 N N . ASN A 1 81 ? 2.948 -7.857 -10.243 1.00 94.56 81 ASN A N 1
ATOM 648 C CA . ASN A 1 81 ? 1.660 -7.182 -10.244 1.00 94.56 81 ASN A CA 1
ATOM 649 C C . ASN A 1 81 ? 1.815 -5.671 -10.025 1.00 94.56 81 ASN A C 1
ATOM 651 O O . ASN A 1 81 ? 0.817 -5.005 -9.766 1.00 94.56 81 ASN A O 1
ATOM 655 N N . ILE A 1 82 ? 3.046 -5.147 -10.075 1.00 95.62 82 ILE A N 1
ATOM 656 C CA . ILE A 1 82 ? 3.367 -3.745 -9.815 1.00 95.62 82 ILE A CA 1
ATOM 657 C C . ILE A 1 82 ? 4.173 -3.199 -10.988 1.00 95.62 82 ILE A C 1
ATOM 659 O O . ILE A 1 82 ? 5.243 -3.719 -11.314 1.00 95.62 82 ILE A O 1
ATOM 663 N N . LEU A 1 83 ? 3.670 -2.122 -11.580 1.00 93.81 83 LEU A N 1
ATOM 664 C CA . LEU A 1 83 ? 4.316 -1.400 -12.668 1.00 93.81 83 LEU A CA 1
ATOM 665 C C . LEU A 1 83 ? 4.446 0.060 -12.274 1.00 93.81 83 LEU A C 1
ATOM 667 O O . LEU A 1 83 ? 3.456 0.690 -11.899 1.00 93.81 83 LEU A O 1
ATOM 671 N N . GLY A 1 84 ? 5.648 0.608 -12.384 1.00 90.75 84 GLY A N 1
ATOM 672 C CA . GLY A 1 84 ? 5.861 2.008 -12.063 1.00 90.75 84 GLY A CA 1
ATOM 673 C C . GLY A 1 84 ? 7.091 2.608 -12.708 1.00 90.75 84 GLY A C 1
ATOM 674 O O . GLY A 1 84 ? 7.882 1.928 -13.364 1.00 90.75 84 GLY A O 1
ATOM 675 N N . TYR A 1 85 ? 7.228 3.910 -12.517 1.00 86.81 85 TYR A N 1
ATOM 676 C CA . TYR A 1 85 ? 8.394 4.677 -12.909 1.00 86.81 85 TYR A CA 1
ATOM 677 C C . TYR A 1 85 ? 8.589 5.823 -11.923 1.00 86.81 85 TYR A C 1
ATOM 679 O O . TYR A 1 85 ? 7.631 6.501 -11.557 1.00 86.81 85 TYR A O 1
ATOM 687 N N . ASP A 1 86 ? 9.840 6.040 -11.518 1.00 88.62 86 ASP A N 1
ATOM 688 C CA . ASP A 1 86 ? 10.230 7.099 -10.587 1.00 88.62 86 ASP A CA 1
ATOM 689 C C . ASP A 1 86 ? 9.479 6.994 -9.243 1.00 88.62 86 ASP A C 1
ATOM 691 O O . ASP A 1 86 ? 9.773 6.086 -8.454 1.00 88.62 86 ASP A O 1
ATOM 695 N N . TYR A 1 87 ? 8.487 7.855 -9.010 1.00 93.00 87 TYR A N 1
ATOM 696 C CA . TYR A 1 87 ? 7.668 7.896 -7.795 1.00 93.00 87 TYR A CA 1
ATOM 697 C C . TYR A 1 87 ? 6.260 7.312 -7.975 1.00 93.00 87 TYR A C 1
ATOM 699 O O . TYR A 1 87 ? 5.553 7.147 -6.984 1.00 93.00 87 TYR A O 1
ATOM 707 N N . ASP A 1 88 ? 5.856 6.970 -9.199 1.00 95.31 88 ASP A N 1
ATOM 708 C CA . ASP A 1 88 ? 4.496 6.549 -9.535 1.00 95.31 88 ASP A CA 1
ATOM 709 C C . ASP A 1 88 ? 4.419 5.045 -9.784 1.00 95.31 88 ASP A C 1
ATOM 711 O O . ASP A 1 88 ? 4.996 4.531 -10.745 1.00 95.31 88 ASP A O 1
ATOM 715 N N . TYR A 1 89 ? 3.673 4.332 -8.939 1.00 95.62 89 TYR A N 1
ATOM 716 C CA . TYR A 1 89 ? 3.503 2.884 -9.027 1.00 95.62 89 TYR A CA 1
ATOM 717 C C . TYR A 1 89 ? 2.030 2.517 -9.056 1.00 95.62 89 TYR A C 1
ATOM 719 O O . TYR A 1 89 ? 1.250 2.917 -8.200 1.00 95.62 89 TYR A O 1
ATOM 727 N N . THR A 1 90 ? 1.658 1.699 -10.025 1.00 96.62 90 THR A N 1
ATOM 728 C CA . THR A 1 90 ? 0.341 1.074 -10.130 1.00 96.62 90 THR A CA 1
ATOM 729 C C . THR A 1 90 ? 0.447 -0.386 -9.731 1.00 96.62 90 THR A C 1
ATOM 731 O O . THR A 1 90 ? 1.482 -1.021 -9.948 1.00 96.62 90 THR A O 1
ATOM 734 N N . PHE A 1 91 ? -0.613 -0.928 -9.146 1.00 95.56 91 PHE A N 1
ATOM 735 C CA . PHE A 1 91 ? -0.688 -2.346 -8.847 1.00 95.56 91 PHE A CA 1
ATOM 736 C C . PHE A 1 91 ? -2.065 -2.923 -9.124 1.00 95.56 91 PHE A C 1
ATOM 738 O O . PHE A 1 91 ? -3.072 -2.234 -8.983 1.00 95.56 91 PHE A O 1
ATOM 745 N N . GLU A 1 92 ? -2.107 -4.205 -9.477 1.00 94.25 92 GLU A N 1
ATOM 746 C CA . GLU A 1 92 ? -3.357 -4.926 -9.707 1.00 94.25 92 GLU A CA 1
ATOM 747 C C . GLU A 1 92 ? -3.187 -6.430 -9.488 1.00 94.25 92 GLU A C 1
ATOM 749 O O . GLU A 1 92 ? -2.283 -7.062 -10.035 1.00 94.25 92 GLU A O 1
ATOM 754 N N . ASN A 1 93 ? -4.074 -7.031 -8.698 1.00 91.25 93 ASN A N 1
ATOM 755 C CA . ASN A 1 93 ? -4.208 -8.478 -8.563 1.00 91.25 93 ASN A CA 1
ATOM 756 C C . ASN A 1 93 ? -5.693 -8.887 -8.552 1.00 91.25 93 ASN A C 1
ATOM 758 O O . ASN A 1 93 ? -6.580 -8.069 -8.756 1.00 91.25 93 ASN A O 1
ATOM 762 N N . ALA A 1 94 ? -5.981 -10.161 -8.274 1.00 90.25 94 ALA A N 1
ATOM 763 C CA . ALA A 1 94 ? -7.355 -10.674 -8.247 1.00 90.25 94 ALA A CA 1
ATOM 764 C C . ALA A 1 94 ? -8.258 -10.080 -7.141 1.00 90.25 94 ALA A C 1
ATOM 766 O O . ALA A 1 94 ? -9.464 -10.313 -7.163 1.00 90.25 94 ALA A O 1
ATOM 767 N N . LYS A 1 95 ? -7.695 -9.377 -6.151 1.00 90.12 95 LYS A N 1
ATOM 768 C CA . LYS A 1 95 ? -8.418 -8.820 -4.997 1.00 90.12 95 LYS A CA 1
ATOM 769 C C . LYS A 1 95 ? -8.563 -7.303 -5.056 1.00 90.12 95 LYS A C 1
ATOM 771 O O . LYS A 1 95 ? -9.573 -6.791 -4.587 1.00 90.12 95 LYS A O 1
ATOM 776 N N . MET A 1 96 ? -7.560 -6.599 -5.572 1.00 92.69 96 MET A N 1
ATOM 777 C CA . MET A 1 96 ? -7.528 -5.140 -5.577 1.00 92.69 96 MET A CA 1
ATOM 778 C C . MET A 1 96 ? -6.614 -4.570 -6.656 1.00 92.69 96 MET A C 1
ATOM 780 O O . MET A 1 96 ? -5.666 -5.221 -7.106 1.00 92.69 96 MET A O 1
ATOM 784 N N . SER A 1 97 ? -6.860 -3.310 -6.986 1.00 95.88 97 SER A N 1
ATOM 785 C CA . SER A 1 97 ? -5.965 -2.458 -7.757 1.00 95.88 97 SER A CA 1
ATOM 786 C C . SER A 1 97 ? -5.739 -1.124 -7.059 1.00 95.88 97 SER A C 1
ATOM 788 O O . SER A 1 97 ? -6.475 -0.739 -6.149 1.00 95.88 97 SER A O 1
ATOM 790 N N . GLY A 1 98 ? -4.707 -0.403 -7.473 1.00 96.56 98 GLY A N 1
ATOM 791 C CA . GLY A 1 98 ? -4.423 0.892 -6.889 1.00 96.56 98 GLY A CA 1
ATOM 792 C C . GLY A 1 98 ? -3.209 1.588 -7.464 1.00 96.56 98 GLY A C 1
ATOM 793 O O . GLY A 1 98 ? -2.536 1.097 -8.372 1.00 96.56 98 GLY A O 1
ATOM 794 N N . VAL A 1 99 ? -2.957 2.766 -6.906 1.00 97.00 99 VAL A N 1
ATOM 795 C CA . VAL A 1 99 ? -1.829 3.630 -7.242 1.00 97.00 99 VAL A CA 1
ATOM 796 C C . VAL A 1 99 ? -1.161 4.078 -5.950 1.00 97.00 99 VAL A C 1
ATOM 798 O O . VAL A 1 99 ? -1.841 4.416 -4.982 1.00 97.00 99 VAL A O 1
ATOM 801 N N . VAL A 1 100 ? 0.166 4.089 -5.948 1.00 96.81 100 VAL A N 1
ATOM 802 C CA . VAL A 1 100 ? 1.022 4.654 -4.909 1.00 96.81 100 VAL A CA 1
ATOM 803 C C . VAL A 1 100 ? 1.940 5.671 -5.581 1.00 96.81 100 VAL A C 1
ATOM 805 O O . VAL A 1 100 ? 2.806 5.296 -6.369 1.00 96.81 100 VAL A O 1
ATOM 808 N N . ASN A 1 101 ? 1.736 6.951 -5.281 1.00 97.25 101 ASN A N 1
ATOM 809 C CA . ASN A 1 101 ? 2.602 8.048 -5.697 1.00 97.25 101 ASN A CA 1
ATOM 810 C C . ASN A 1 101 ? 3.428 8.501 -4.487 1.00 97.25 101 ASN A C 1
ATOM 812 O O . ASN A 1 101 ? 2.897 9.102 -3.553 1.00 97.25 101 ASN A O 1
ATOM 816 N N . PHE A 1 102 ? 4.711 8.154 -4.467 1.00 96.19 102 PHE A N 1
ATOM 817 C CA . PHE A 1 102 ? 5.602 8.435 -3.345 1.00 96.19 102 PHE A CA 1
ATOM 818 C C . PHE A 1 102 ? 6.008 9.914 -3.303 1.00 96.19 102 PHE A C 1
ATOM 820 O O . PHE A 1 102 ? 6.571 10.439 -4.259 1.00 96.19 102 PHE A O 1
ATOM 827 N N . ASP A 1 103 ? 5.815 10.568 -2.156 1.00 93.06 103 ASP A N 1
ATOM 828 C CA . ASP A 1 103 ? 6.388 11.890 -1.886 1.00 93.06 103 ASP A CA 1
ATOM 829 C C . ASP A 1 103 ? 7.790 11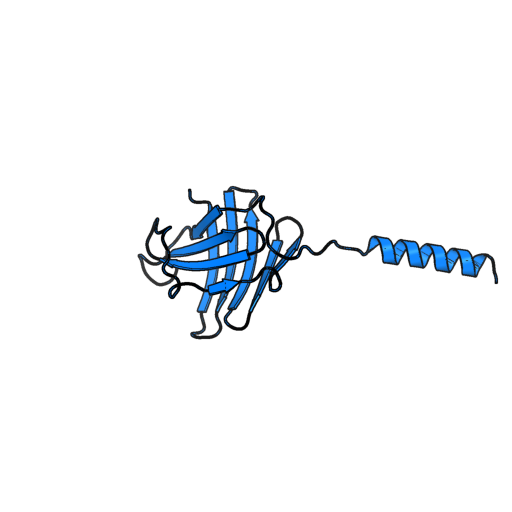.715 -1.285 1.00 93.06 103 ASP A C 1
ATOM 831 O O . ASP A 1 103 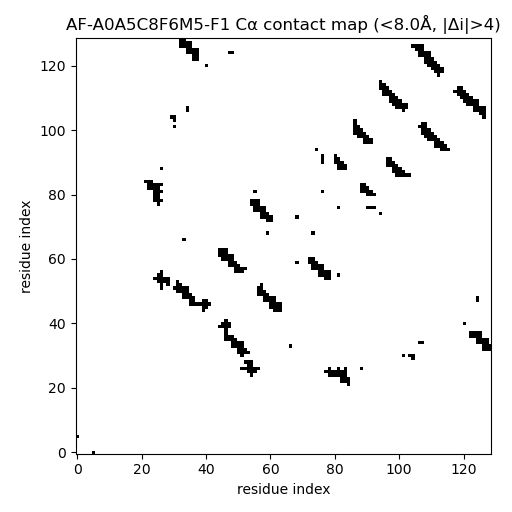? 8.004 11.638 -0.063 1.00 93.06 103 ASP A O 1
ATOM 835 N N . GLY A 1 104 ? 8.759 11.513 -2.180 1.00 89.12 104 GLY A N 1
ATOM 836 C CA . GLY A 1 104 ? 10.135 11.218 -1.807 1.00 89.12 104 GLY A CA 1
ATOM 837 C C . GLY A 1 104 ? 10.228 9.963 -0.932 1.00 89.12 104 GLY A C 1
ATOM 838 O O . GLY A 1 104 ? 9.844 8.867 -1.333 1.00 89.12 104 GLY A O 1
ATOM 839 N N . ARG A 1 105 ? 10.774 10.109 0.282 1.00 86.19 105 ARG A N 1
ATOM 840 C CA . ARG A 1 105 ? 10.887 9.016 1.269 1.00 86.19 105 ARG A CA 1
ATOM 841 C C . ARG A 1 105 ? 10.023 9.231 2.511 1.00 86.19 105 ARG A C 1
ATOM 843 O O . ARG A 1 105 ? 10.204 8.491 3.474 1.00 86.19 105 ARG A O 1
ATOM 850 N N . ASN A 1 106 ? 9.128 10.217 2.496 1.00 91.25 106 ASN A N 1
ATOM 851 C CA . ASN A 1 106 ? 8.412 10.679 3.689 1.00 91.25 106 ASN A CA 1
ATOM 852 C C . ASN A 1 106 ? 6.963 10.193 3.746 1.00 91.25 106 ASN A C 1
ATOM 854 O O . ASN A 1 106 ? 6.412 10.056 4.834 1.00 91.25 106 ASN A O 1
ATOM 858 N N . GLY A 1 107 ? 6.354 9.902 2.600 1.00 95.56 107 GLY A N 1
ATOM 859 C CA . GLY A 1 107 ? 4.985 9.413 2.529 1.00 95.56 107 GLY A CA 1
ATOM 860 C C . GLY A 1 107 ? 4.582 9.047 1.108 1.00 95.56 107 GLY A C 1
ATOM 861 O O . GLY A 1 107 ? 5.439 8.908 0.231 1.00 95.56 107 GLY A O 1
ATOM 862 N N . ALA A 1 108 ? 3.288 8.841 0.896 1.00 97.31 108 ALA A N 1
ATOM 863 C CA . ALA A 1 108 ? 2.728 8.551 -0.415 1.00 97.31 108 ALA A CA 1
ATOM 864 C C . ALA A 1 108 ? 1.254 8.957 -0.502 1.00 97.31 108 ALA A C 1
ATOM 866 O O . ALA A 1 108 ? 0.489 8.731 0.433 1.00 97.31 108 ALA A O 1
ATOM 867 N N . ASN A 1 109 ? 0.846 9.481 -1.655 1.00 97.88 109 ASN A N 1
ATOM 868 C CA . ASN A 1 109 ? -0.558 9.542 -2.041 1.00 97.88 109 ASN A CA 1
ATOM 869 C C . ASN A 1 109 ? -0.978 8.165 -2.550 1.00 97.88 109 ASN A C 1
ATOM 871 O O . ASN A 1 109 ? -0.309 7.573 -3.399 1.00 97.88 109 ASN A O 1
ATOM 875 N N . VAL A 1 110 ? -2.081 7.649 -2.030 1.00 97.31 110 VAL A N 1
ATOM 876 C CA . VAL A 1 110 ? -2.513 6.276 -2.260 1.00 97.31 110 VAL A CA 1
ATOM 877 C C . VAL A 1 110 ? -3.961 6.277 -2.717 1.00 97.31 110 VAL A C 1
ATOM 879 O O . VAL A 1 110 ? -4.803 6.960 -2.140 1.00 97.31 110 VAL A O 1
ATOM 882 N N . LYS A 1 111 ? -4.251 5.458 -3.728 1.00 97.25 111 LYS A N 1
ATOM 883 C CA . LYS A 1 111 ? -5.608 5.120 -4.167 1.00 97.25 111 LYS A CA 1
ATOM 884 C C . LYS A 1 111 ? -5.761 3.609 -4.194 1.00 97.25 111 LYS A C 1
ATOM 886 O O . LYS A 1 111 ? -4.909 2.934 -4.768 1.00 97.25 111 LYS A O 1
ATOM 891 N N . ILE A 1 112 ? -6.834 3.083 -3.612 1.00 94.38 112 ILE A N 1
ATOM 892 C CA . ILE A 1 112 ? -7.122 1.646 -3.549 1.00 94.38 112 ILE A CA 1
ATOM 893 C C . ILE A 1 112 ? -8.552 1.394 -4.006 1.00 94.38 112 ILE A C 1
ATOM 895 O O . ILE A 1 112 ? -9.483 2.064 -3.569 1.00 94.38 112 ILE A O 1
ATOM 899 N N . ASN A 1 113 ? -8.701 0.385 -4.857 1.00 93.62 113 ASN A N 1
ATOM 900 C CA . ASN A 1 113 ? -9.959 -0.244 -5.222 1.00 93.62 113 ASN A CA 1
ATOM 901 C C . ASN A 1 113 ? -9.875 -1.723 -4.837 1.00 93.62 113 ASN A C 1
ATOM 903 O O . ASN A 1 113 ? -9.193 -2.495 -5.508 1.00 93.62 113 ASN A O 1
ATOM 907 N N . GLU A 1 114 ? -10.553 -2.133 -3.773 1.00 88.88 114 GLU A N 1
ATOM 908 C CA . GLU A 1 114 ? -10.738 -3.544 -3.433 1.00 88.88 114 GLU A CA 1
ATOM 909 C C . GLU A 1 114 ? -12.037 -4.058 -4.051 1.00 88.88 114 GLU A C 1
ATOM 911 O O . GLU A 1 114 ? -13.038 -3.344 -4.112 1.00 88.88 114 GLU A O 1
ATOM 916 N N . PHE A 1 115 ? -12.015 -5.286 -4.563 1.00 85.25 115 PHE A N 1
ATOM 917 C CA . PHE A 1 115 ? -13.100 -5.812 -5.388 1.00 85.25 115 PHE A CA 1
ATOM 918 C C . PHE A 1 115 ? -14.129 -6.614 -4.591 1.00 85.25 115 PHE A C 1
ATOM 920 O O . PHE A 1 115 ? -15.279 -6.715 -5.021 1.00 85.25 115 PHE A O 1
ATOM 927 N N . ASN A 1 116 ? -13.740 -7.215 -3.458 1.00 81.81 116 ASN A N 1
ATOM 928 C CA . ASN A 1 116 ? -14.649 -8.041 -2.666 1.00 81.81 116 ASN A CA 1
ATOM 929 C C . ASN A 1 116 ? -14.220 -8.188 -1.185 1.00 81.81 116 ASN A C 1
ATOM 931 O O . ASN A 1 116 ? -13.305 -8.970 -0.909 1.00 81.81 116 ASN A O 1
ATOM 935 N N . PRO A 1 117 ? -14.919 -7.533 -0.237 1.00 82.19 117 PRO A N 1
ATOM 936 C CA . PRO A 1 117 ? -16.027 -6.602 -0.475 1.00 82.19 117 PRO A CA 1
ATOM 937 C C . PRO A 1 117 ? -15.558 -5.344 -1.238 1.00 82.19 117 PRO A C 1
ATOM 939 O O . PRO A 1 117 ? -14.400 -4.956 -1.090 1.00 82.19 117 PRO A O 1
ATOM 942 N N . PRO A 1 118 ? -16.414 -4.710 -2.066 1.00 86.81 118 PRO A N 1
ATOM 943 C CA . PRO A 1 118 ? -16.047 -3.480 -2.755 1.00 86.81 118 PRO A CA 1
ATOM 944 C C . PRO A 1 118 ? -15.693 -2.366 -1.770 1.00 86.81 118 PRO A C 1
ATOM 946 O O . PRO A 1 118 ? -16.517 -1.989 -0.936 1.00 86.81 118 PRO A O 1
ATOM 949 N N . PHE A 1 119 ? -14.488 -1.821 -1.891 1.00 87.31 119 PHE A N 1
ATOM 950 C CA . PHE A 1 119 ? -14.014 -0.712 -1.069 1.00 87.31 119 PHE A CA 1
ATOM 951 C C . PHE A 1 119 ? -13.160 0.231 -1.918 1.00 87.31 119 PHE A C 1
ATOM 953 O O . PHE A 1 119 ? -12.295 -0.212 -2.673 1.00 87.31 119 PHE A O 1
ATOM 960 N N . TYR A 1 120 ? -13.422 1.532 -1.799 1.00 92.12 120 TYR A N 1
ATOM 961 C CA . TYR A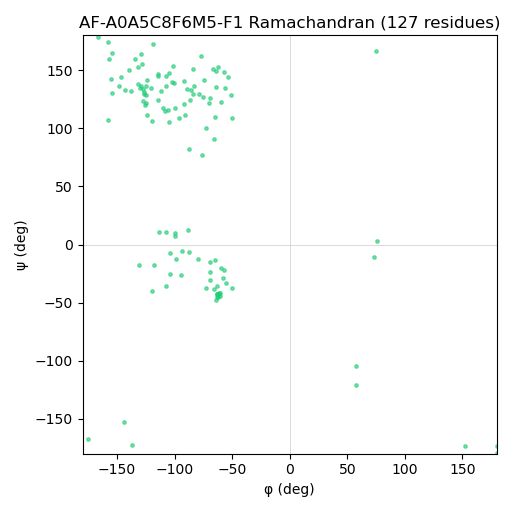 1 120 ? -12.624 2.581 -2.424 1.00 92.12 120 TYR A CA 1
ATOM 962 C C . TYR A 1 120 ? -12.065 3.494 -1.352 1.00 92.12 120 TYR A C 1
ATOM 964 O O . TYR A 1 120 ? -12.806 3.951 -0.479 1.00 92.12 120 TYR A O 1
ATOM 972 N N . TRP A 1 121 ? -10.785 3.820 -1.474 1.00 93.88 121 TRP A N 1
ATOM 973 C CA . TRP A 1 121 ? -10.174 4.842 -0.648 1.00 93.88 121 TRP A CA 1
ATOM 974 C C . TRP A 1 121 ? -9.089 5.599 -1.398 1.00 93.88 121 TRP A C 1
ATOM 976 O O . TRP A 1 121 ? -8.341 5.030 -2.195 1.00 93.88 121 TRP A O 1
ATOM 986 N N . GLU A 1 122 ? -9.000 6.891 -1.109 1.00 96.56 122 GLU A N 1
ATOM 987 C CA . GLU A 1 122 ? -7.960 7.787 -1.587 1.00 96.56 122 GLU A CA 1
ATOM 988 C C . GLU A 1 122 ? -7.525 8.693 -0.439 1.00 96.56 122 GLU A C 1
ATOM 990 O O . GLU A 1 122 ? -8.362 9.289 0.238 1.00 96.56 122 GLU A O 1
ATOM 995 N N . GLY A 1 123 ? -6.218 8.812 -0.236 1.00 96.56 123 GLY A N 1
ATOM 996 C CA . GLY A 1 123 ? -5.673 9.679 0.795 1.00 96.56 123 GLY A CA 1
ATOM 997 C C . GLY A 1 123 ? -4.155 9.654 0.850 1.00 96.56 123 GLY A C 1
ATOM 998 O O . GLY A 1 123 ? -3.483 9.057 0.007 1.00 96.56 123 GLY A O 1
ATOM 999 N N . TYR A 1 124 ? -3.613 10.328 1.860 1.00 97.50 124 TYR A N 1
ATOM 1000 C CA . TYR A 1 124 ? -2.178 10.392 2.094 1.00 97.50 124 TYR A CA 1
ATOM 1001 C C . TYR A 1 124 ? -1.767 9.426 3.203 1.00 97.50 124 TYR A C 1
ATOM 1003 O O . TYR A 1 124 ? -2.437 9.315 4.233 1.00 97.50 124 TYR A O 1
ATOM 1011 N N . CYS A 1 125 ? -0.641 8.748 3.001 1.00 96.69 125 CYS A N 1
ATOM 1012 C CA . CYS A 1 125 ? -0.004 7.918 4.004 1.00 96.69 125 CYS A CA 1
ATOM 1013 C C . CYS A 1 125 ? 1.354 8.502 4.404 1.00 96.69 125 CYS A C 1
ATOM 1015 O O . CYS A 1 125 ? 2.243 8.652 3.565 1.00 96.69 125 CYS A O 1
ATOM 1017 N N . ASN A 1 126 ? 1.547 8.756 5.697 1.00 96.31 126 ASN A N 1
ATOM 1018 C CA . ASN A 1 126 ? 2.854 9.081 6.260 1.00 96.31 126 ASN A CA 1
ATOM 1019 C C . ASN A 1 126 ? 3.706 7.823 6.347 1.00 96.31 126 ASN A C 1
ATOM 1021 O O . ASN A 1 126 ? 3.212 6.766 6.739 1.00 96.31 126 ASN A O 1
ATOM 1025 N N . LYS A 1 127 ? 5.002 7.940 6.068 1.00 94.12 127 LYS A N 1
ATOM 1026 C CA . LYS A 1 127 ? 5.949 6.898 6.442 1.00 94.12 127 LYS A CA 1
ATOM 1027 C C . LYS A 1 127 ? 6.093 6.878 7.962 1.00 94.12 127 LYS A C 1
ATOM 1029 O O . LYS A 1 127 ? 6.389 7.902 8.575 1.00 94.12 127 LYS A O 1
ATOM 1034 N N . VAL A 1 128 ? 5.895 5.710 8.553 1.00 89.94 128 VAL A N 1
ATOM 1035 C CA . VAL A 1 128 ? 6.008 5.460 9.991 1.00 89.94 128 VAL A CA 1
ATOM 1036 C C . VAL A 1 128 ? 7.181 4.513 10.2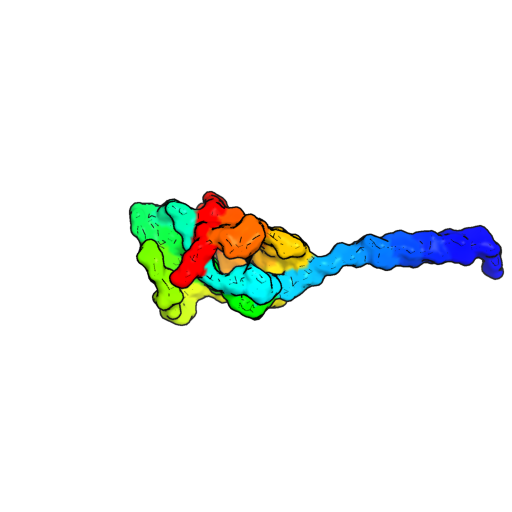52 1.00 89.94 128 VAL A C 1
ATOM 1038 O O . VAL A 1 128 ? 7.522 3.684 9.400 1.00 89.94 128 VAL A O 1
ATOM 1041 N N . ASN A 1 129 ? 7.848 4.698 11.394 1.00 68.00 129 ASN A N 1
ATOM 1042 C CA . ASN A 1 129 ? 9.011 3.901 11.800 1.00 68.00 129 ASN A CA 1
ATOM 1043 C C . ASN A 1 129 ? 8.595 2.563 12.411 1.00 68.00 129 ASN A C 1
ATOM 1045 O O . ASN A 1 129 ? 7.749 2.587 13.330 1.00 68.00 129 ASN A O 1
#

pLDDT: mean 86.41, std 11.18, range [51.19, 97.88]

Radius of gyration: 19.62 Å; Cα contacts (8 Å, |Δi|>4): 262; chains: 1; bounding box: 37×26×67 Å

Sequence (129 aa):
MNKKFIIFIFILIIFILNTCTAVMLGVPDAFKGYYQSTEPILDKETYLFIRVTTGSLTIYLGEEGQTNIKKNEYTAISPYNILGYDYDYTFENAKMSGVVNFDGRNGANVKINEFNPPFYWEGYCNKVN

Mean predicted aligned error: 8.91 Å

Solvent-accessible surface area (backbone atoms only — not comparable to full-atom values): 7086 Å² total; per-residue (Å²): 133,60,70,69,57,54,53,51,50,52,53,50,51,53,52,60,64,70,65,65,74,76,71,36,72,19,49,61,64,83,58,50,44,39,27,33,38,80,53,50,74,84,54,94,55,35,22,44,34,41,37,35,44,83,26,26,42,37,38,34,68,37,51,84,90,64,82,85,78,61,92,87,59,52,51,76,42,55,30,92,35,22,48,24,50,98,48,43,33,37,37,51,60,101,55,37,36,39,38,43,38,41,53,76,79,55,28,27,44,37,36,42,40,35,66,78,74,74,45,79,51,72,51,51,21,41,51,51,134

Organism: NCBI:txid29522

Nearest PDB structures (foldseek):
  7laa-assembly1_B  TM=3.138E-01  e=4.796E-01  Severe acute respiratory syndrome coronavirus 2
  6xf6-assembly1_B  TM=3.159E-01  e=5.318E-01  Severe acute respiratory syndrome coronavirus 2
  7nd5-assembly1_B  TM=3.615E-01  e=1.040E+00  Severe acute respiratory syndrome coronavirus 2
  5jpg-assembly1_A  TM=2.455E-01  e=1.654E+00  Rattus norvegicus